Protein AF-A0A1F7FUC3-F1 (afdb_monomer_lite)

Foldseek 3Di:
DDDDDDPPPPVVVVVVVVVVVVPPPDPPPPPPPDPPDDPPDVCLDDPVLLVLVVVVLVLQLVLQVVCVVVDPDHPFKDQAVVSVVVSVVVPSDPDDDRWGKDWDDDPDPPVCVVVVPDTDIDTDHRFKIGHRCVPPSFIAGNSNGGDDD

Sequence (149 aa):
MSDKRPDRTSYAAWYGFFLILLLTPRIWLCFVPGTFNYRTFLVPYHPMLNKNCAGNMRVITGAIEMYNMDKNEMLDTVNSEADLQILIDSGYLKGDMPRCAKFYEDDHPALSLWLGWGRSVVSVPDCYEGHNLSRDGKLRCKLHGEISD

Radius of gyration: 32.64 Å; chains: 1; bounding box: 47×35×117 Å

Structure (mmCIF, N/CA/C/O backbone):
data_AF-A0A1F7FUC3-F1
#
_entry.id   AF-A0A1F7FUC3-F1
#
loop_
_atom_site.group_PDB
_atom_site.id
_atom_site.type_symbol
_atom_site.label_atom_id
_atom_site.label_alt_id
_atom_site.label_comp_id
_atom_site.label_asym_id
_atom_site.label_entity_id
_atom_site.label_seq_id
_atom_site.pdbx_PDB_ins_code
_atom_site.Cartn_x
_atom_site.Cartn_y
_atom_site.Cartn_z
_atom_site.occupancy
_atom_site.B_iso_or_equiv
_atom_site.auth_seq_id
_atom_site.auth_comp_id
_atom_site.auth_asym_id
_atom_site.auth_atom_id
_atom_site.pdbx_PDB_model_num
ATOM 1 N N . MET A 1 1 ? 26.813 -19.501 -97.932 1.00 39.25 1 MET A N 1
ATOM 2 C CA . MET A 1 1 ? 27.519 -20.136 -96.798 1.00 39.25 1 MET A CA 1
ATOM 3 C C . MET A 1 1 ? 27.652 -19.080 -95.712 1.00 39.25 1 MET A C 1
ATOM 5 O O . MET A 1 1 ? 28.367 -18.112 -95.916 1.00 39.25 1 MET A O 1
ATOM 9 N N . SER A 1 2 ? 26.837 -19.177 -94.660 1.00 44.88 2 SER A N 1
ATOM 10 C CA . SER A 1 2 ? 26.735 -18.166 -93.599 1.00 44.88 2 SER A CA 1
ATOM 11 C C . SER A 1 2 ? 27.662 -18.565 -92.455 1.00 44.88 2 SER A C 1
ATOM 13 O O . SER A 1 2 ? 27.399 -19.557 -91.781 1.00 44.88 2 SER A O 1
ATOM 15 N N . ASP A 1 3 ? 28.743 -17.816 -92.261 1.00 43.00 3 ASP A N 1
ATOM 16 C CA . ASP A 1 3 ? 29.706 -18.034 -91.181 1.00 43.00 3 ASP A CA 1
ATOM 17 C C . ASP A 1 3 ? 29.169 -17.393 -89.888 1.00 43.00 3 ASP A C 1
ATOM 19 O O . ASP A 1 3 ? 29.126 -16.169 -89.754 1.00 43.00 3 ASP A O 1
ATOM 23 N N . LYS A 1 4 ? 28.660 -18.214 -88.961 1.00 51.72 4 LYS A N 1
ATOM 24 C CA . LYS A 1 4 ? 28.255 -17.782 -87.615 1.00 51.72 4 LYS A CA 1
ATOM 25 C C . LYS A 1 4 ? 29.396 -18.092 -86.650 1.00 51.72 4 LYS A C 1
ATOM 27 O O . LYS A 1 4 ? 29.523 -19.221 -86.181 1.00 51.72 4 LYS A O 1
ATOM 32 N N . ARG A 1 5 ? 30.201 -17.081 -86.318 1.00 56.06 5 ARG A N 1
ATOM 33 C CA . ARG A 1 5 ? 31.125 -17.149 -85.177 1.00 56.06 5 ARG A CA 1
ATOM 34 C C . ARG A 1 5 ? 30.323 -17.123 -83.865 1.00 56.06 5 ARG A C 1
ATOM 36 O O . ARG A 1 5 ? 29.470 -16.251 -83.720 1.00 56.06 5 ARG A O 1
ATOM 43 N N . PRO A 1 6 ? 30.567 -18.040 -82.914 1.00 53.25 6 PRO A N 1
ATOM 44 C CA . PRO A 1 6 ? 29.898 -18.019 -81.617 1.00 53.25 6 PRO A CA 1
ATOM 45 C C . PRO A 1 6 ? 30.477 -16.914 -80.717 1.00 53.25 6 PRO A C 1
ATOM 47 O O . PRO A 1 6 ? 31.690 -16.845 -80.502 1.00 53.25 6 PRO A O 1
ATOM 50 N N . ASP A 1 7 ? 29.598 -16.062 -80.183 1.00 56.84 7 ASP A N 1
ATOM 51 C CA . ASP A 1 7 ? 29.921 -14.959 -79.273 1.00 56.84 7 ASP A CA 1
ATOM 52 C C . ASP A 1 7 ? 30.503 -15.468 -77.944 1.00 56.84 7 ASP A C 1
ATOM 54 O O . ASP A 1 7 ? 29.806 -15.900 -77.025 1.00 56.84 7 ASP A O 1
ATOM 58 N N . ARG A 1 8 ? 31.831 -15.380 -77.826 1.00 54.19 8 ARG A N 1
ATOM 59 C CA . ARG A 1 8 ? 32.621 -15.736 -76.633 1.00 54.19 8 ARG A CA 1
ATOM 60 C C . ARG A 1 8 ? 32.447 -14.761 -75.454 1.00 54.19 8 ARG A C 1
ATOM 62 O O . ARG A 1 8 ? 33.047 -14.965 -74.403 1.00 54.19 8 ARG A O 1
ATOM 69 N N . THR A 1 9 ? 31.651 -13.708 -75.616 1.00 55.81 9 THR A N 1
ATOM 70 C CA . THR A 1 9 ? 31.470 -12.598 -74.663 1.00 55.81 9 THR A CA 1
ATOM 71 C C . THR A 1 9 ? 30.415 -12.858 -73.586 1.00 55.81 9 THR A C 1
ATOM 73 O O . THR A 1 9 ? 30.424 -12.180 -72.563 1.00 55.81 9 THR A O 1
ATOM 76 N N . SER A 1 10 ? 29.538 -13.852 -73.757 1.00 58.34 10 SER A N 1
ATOM 77 C CA . SER A 1 10 ? 28.432 -14.084 -72.816 1.00 58.34 10 SER A CA 1
ATOM 78 C C . SER A 1 10 ? 28.892 -14.735 -71.504 1.00 58.34 10 SER A C 1
ATOM 80 O O . SER A 1 10 ? 28.571 -14.255 -70.420 1.00 58.34 10 SER A O 1
ATOM 82 N N . TYR A 1 11 ? 29.721 -15.780 -71.565 1.00 60.09 11 TYR A N 1
ATOM 83 C CA . TYR A 1 11 ? 30.072 -16.561 -70.372 1.00 60.09 11 TYR A CA 1
ATOM 84 C C . TYR A 1 11 ? 30.945 -15.793 -69.370 1.00 60.09 11 TYR A C 1
ATOM 86 O O . TYR A 1 11 ? 30.752 -15.927 -68.165 1.00 60.09 11 TYR A O 1
ATOM 94 N N . ALA A 1 12 ? 31.857 -14.936 -69.840 1.00 61.56 12 ALA A N 1
ATOM 95 C CA . ALA A 1 12 ? 32.719 -14.139 -68.962 1.00 61.56 12 ALA A CA 1
ATOM 96 C C . ALA A 1 12 ? 31.925 -13.136 -68.101 1.00 61.56 12 ALA A C 1
ATOM 98 O O . ALA A 1 12 ? 32.266 -12.917 -66.939 1.00 61.56 12 ALA A O 1
ATOM 99 N N . ALA A 1 13 ? 30.834 -12.581 -68.641 1.00 62.62 13 ALA A N 1
ATOM 100 C CA . ALA A 1 13 ? 29.954 -11.674 -67.908 1.00 62.62 13 ALA A CA 1
ATOM 101 C C . ALA A 1 13 ? 29.176 -12.404 -66.798 1.00 62.62 13 ALA A C 1
ATOM 103 O O . ALA A 1 13 ? 29.067 -11.897 -65.681 1.00 62.62 13 ALA A O 1
ATOM 104 N N . TRP A 1 14 ? 28.706 -13.625 -67.072 1.00 61.44 14 TRP A N 1
ATOM 105 C CA . TRP A 1 14 ? 27.990 -14.443 -66.088 1.00 61.44 14 TRP A CA 1
ATOM 106 C C . TRP A 1 14 ? 28.892 -14.919 -64.944 1.00 61.44 14 TRP A C 1
ATOM 108 O O . TRP A 1 14 ? 28.486 -14.851 -63.782 1.00 61.44 14 TRP A O 1
ATOM 118 N N . TYR A 1 15 ? 30.133 -15.325 -65.236 1.00 66.44 15 TYR A N 1
ATOM 119 C CA . TYR A 1 15 ? 31.090 -15.707 -64.191 1.00 66.44 15 TYR A CA 1
ATOM 120 C C . TYR A 1 15 ? 31.526 -14.516 -63.332 1.00 66.44 15 TYR A C 1
ATOM 122 O O . TYR A 1 15 ? 31.636 -14.666 -62.118 1.00 66.44 15 TYR A O 1
ATOM 130 N N . GLY A 1 16 ? 31.703 -13.327 -63.921 1.00 66.88 16 GLY A N 1
ATOM 131 C CA . GLY A 1 16 ? 31.988 -12.107 -63.159 1.00 66.88 16 GLY A CA 1
ATOM 132 C C . GLY A 1 16 ? 30.862 -11.745 -62.185 1.00 66.88 16 GLY A C 1
ATOM 133 O O . GLY A 1 16 ? 31.125 -11.429 -61.026 1.00 66.88 16 GLY A O 1
ATOM 134 N N . PHE A 1 17 ? 29.605 -11.869 -62.620 1.00 65.31 17 PHE A N 1
ATOM 135 C CA . PHE A 1 17 ? 28.440 -11.569 -61.784 1.00 65.31 17 PHE A CA 1
ATOM 136 C C . PHE A 1 17 ? 28.285 -12.555 -60.613 1.00 65.31 17 PHE A C 1
ATOM 138 O O . PHE A 1 17 ? 28.037 -12.144 -59.479 1.00 65.31 17 PHE A O 1
ATOM 145 N N . PHE A 1 18 ? 28.512 -13.852 -60.853 1.00 63.62 18 PHE A N 1
ATOM 146 C CA . PHE A 1 18 ? 28.489 -14.866 -59.793 1.00 63.62 18 PHE A CA 1
ATOM 147 C C . PHE A 1 18 ? 29.650 -14.722 -58.797 1.00 63.62 18 PHE A C 1
ATOM 149 O O . PHE A 1 18 ? 29.459 -14.958 -57.603 1.00 63.62 18 PHE A O 1
ATOM 156 N N . LEU A 1 19 ? 30.833 -14.287 -59.247 1.00 63.81 19 LEU A N 1
ATOM 157 C CA . LEU A 1 19 ? 31.980 -14.067 -58.361 1.00 63.81 19 LEU A CA 1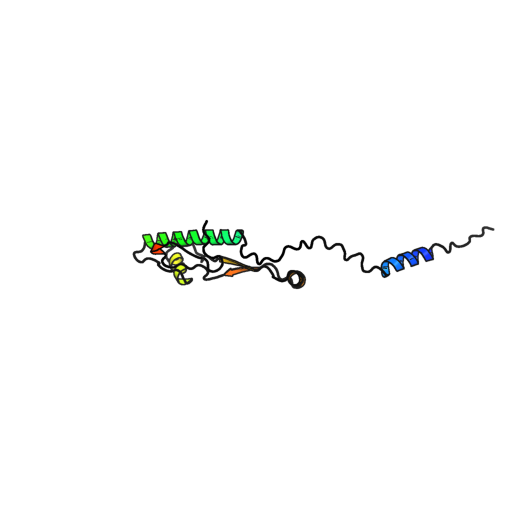
ATOM 158 C C . LEU A 1 19 ? 31.757 -12.874 -57.413 1.00 63.81 19 LEU A C 1
ATOM 160 O O . LEU A 1 19 ? 32.135 -12.938 -56.246 1.00 63.81 19 LEU A O 1
ATOM 164 N N . ILE A 1 20 ? 31.100 -11.808 -57.888 1.00 63.22 20 ILE A N 1
ATOM 165 C CA . ILE A 1 20 ? 30.760 -10.624 -57.076 1.00 63.22 20 ILE A CA 1
ATOM 166 C C . ILE A 1 20 ? 29.722 -10.971 -55.994 1.00 63.22 20 ILE A C 1
ATOM 168 O O . ILE A 1 20 ? 29.841 -10.504 -54.858 1.00 63.22 20 ILE A O 1
ATOM 172 N N . LEU A 1 21 ? 28.752 -11.836 -56.311 1.00 60.03 21 LEU A N 1
ATOM 173 C CA . LEU A 1 21 ? 27.755 -12.320 -55.347 1.00 60.03 21 LEU A CA 1
ATOM 174 C C . LEU A 1 21 ? 28.356 -13.240 -54.271 1.00 60.03 21 LEU A C 1
ATOM 176 O O . LEU A 1 21 ? 27.910 -13.204 -53.128 1.00 60.03 21 LEU A O 1
ATOM 180 N N . LEU A 1 22 ? 29.384 -14.029 -54.602 1.00 59.75 22 LEU A N 1
ATOM 181 C CA . LEU A 1 22 ? 30.043 -14.932 -53.646 1.00 59.75 22 LEU A CA 1
ATOM 182 C C . LEU A 1 22 ? 31.113 -14.243 -52.780 1.00 59.75 22 LEU A C 1
ATOM 184 O O . LEU A 1 22 ? 31.374 -14.695 -51.667 1.00 59.75 22 LEU A O 1
ATOM 188 N N . LEU A 1 23 ? 31.714 -13.142 -53.247 1.00 58.25 23 LEU A N 1
ATOM 189 C CA . LEU A 1 23 ? 32.770 -12.413 -52.524 1.00 58.25 23 LEU A CA 1
ATOM 190 C C . LEU A 1 23 ? 32.262 -11.259 -51.644 1.00 58.25 23 LEU A C 1
ATOM 192 O O . LEU A 1 23 ? 33.057 -10.639 -50.937 1.00 58.25 23 LEU A O 1
ATOM 196 N N . THR A 1 24 ? 30.955 -10.979 -51.627 1.00 54.91 24 THR A N 1
ATOM 197 C CA . THR A 1 24 ? 30.370 -9.918 -50.789 1.00 54.91 24 THR A CA 1
ATOM 198 C C . THR A 1 24 ? 29.385 -10.451 -49.737 1.00 54.91 24 THR A C 1
ATOM 200 O O . THR A 1 24 ? 28.230 -10.031 -49.704 1.00 54.91 24 THR A O 1
ATOM 203 N N . PRO A 1 25 ? 29.811 -11.273 -48.753 1.00 52.16 25 PRO A N 1
ATOM 204 C CA . PRO A 1 25 ? 28.948 -11.657 -47.627 1.00 52.16 25 PRO A CA 1
ATOM 205 C C . PRO A 1 25 ? 28.664 -10.489 -46.652 1.00 52.16 25 PRO A C 1
ATOM 207 O O . PRO A 1 25 ? 28.254 -10.704 -45.517 1.00 52.16 25 PRO A O 1
ATOM 210 N N . ARG A 1 26 ? 28.917 -9.234 -47.050 1.00 51.22 26 ARG A N 1
ATOM 211 C CA . ARG A 1 26 ? 28.999 -8.069 -46.154 1.00 51.22 26 ARG A CA 1
ATOM 212 C C . ARG A 1 26 ? 28.097 -6.887 -46.501 1.00 51.22 26 ARG A C 1
ATOM 214 O O . ARG A 1 26 ? 28.164 -5.885 -45.803 1.00 51.22 26 ARG A O 1
ATOM 221 N N . ILE A 1 27 ? 27.238 -6.981 -47.515 1.00 52.28 27 ILE A N 1
ATOM 222 C CA . ILE A 1 27 ? 26.328 -5.866 -47.852 1.00 52.28 27 ILE A CA 1
ATOM 223 C C . ILE A 1 27 ? 24.982 -5.969 -47.105 1.00 52.28 27 ILE A C 1
ATOM 225 O O . ILE A 1 27 ? 24.263 -4.984 -46.982 1.00 52.28 27 ILE A O 1
ATOM 229 N N . TRP A 1 28 ? 24.682 -7.111 -46.478 1.00 47.94 28 TRP A N 1
ATOM 230 C CA . TRP A 1 28 ? 23.448 -7.304 -45.701 1.00 47.94 28 TRP A CA 1
ATOM 231 C C . TRP A 1 28 ? 23.529 -6.910 -44.216 1.00 47.94 28 TRP A C 1
ATOM 233 O O . TRP A 1 28 ? 22.518 -6.964 -43.526 1.00 47.94 28 TRP A O 1
ATOM 243 N N . LEU A 1 29 ? 24.688 -6.472 -43.708 1.00 51.94 29 LEU A N 1
ATOM 244 C CA . LEU A 1 29 ? 24.847 -6.129 -42.283 1.00 51.94 29 LEU A CA 1
ATOM 245 C C . LEU A 1 29 ? 24.702 -4.632 -41.954 1.00 51.94 29 LEU A C 1
ATOM 247 O O . LEU A 1 29 ? 24.832 -4.261 -40.793 1.00 51.94 29 LEU A O 1
ATOM 251 N N . CYS A 1 30 ? 24.401 -3.764 -42.926 1.00 49.38 30 CYS A N 1
ATOM 252 C CA . CYS A 1 30 ? 24.269 -2.320 -42.672 1.00 49.38 30 CYS A CA 1
ATOM 253 C C . CYS A 1 30 ? 22.823 -1.808 -42.563 1.00 49.38 30 CYS A C 1
ATOM 255 O O . CYS A 1 30 ? 22.625 -0.611 -42.378 1.00 49.38 30 CYS A O 1
ATOM 257 N N . PHE A 1 31 ? 21.816 -2.684 -42.599 1.00 45.25 31 PHE A N 1
ATOM 258 C CA . PHE A 1 31 ? 20.437 -2.333 -42.238 1.00 45.25 31 PHE A CA 1
ATOM 259 C C . PHE A 1 31 ? 20.070 -2.925 -40.873 1.00 45.25 31 PHE A C 1
ATOM 261 O O . PHE A 1 31 ? 19.178 -3.757 -40.753 1.00 45.25 31 PHE A O 1
ATOM 268 N N . VAL A 1 32 ? 20.749 -2.469 -39.820 1.00 50.66 32 VAL A N 1
ATOM 269 C CA . VAL A 1 32 ? 20.127 -2.427 -38.490 1.00 50.66 32 VAL A CA 1
ATOM 270 C C . VAL A 1 32 ? 19.725 -0.972 -38.259 1.00 50.66 32 VAL A C 1
ATOM 272 O O . VAL A 1 32 ? 20.579 -0.150 -37.918 1.00 50.66 32 VAL A O 1
ATOM 275 N N . PRO A 1 33 ? 18.461 -0.596 -38.513 1.00 43.12 33 PRO A N 1
ATOM 276 C CA . PRO A 1 33 ? 18.002 0.744 -38.213 1.00 43.12 33 PRO A CA 1
ATOM 277 C C . PRO A 1 33 ? 17.943 0.903 -36.690 1.00 43.12 33 PRO A C 1
ATOM 279 O O . PRO A 1 33 ? 17.222 0.186 -36.006 1.00 43.12 33 PRO A O 1
ATOM 282 N N . GLY A 1 34 ? 18.696 1.871 -36.170 1.00 45.25 34 GLY A N 1
ATOM 283 C CA . GLY A 1 34 ? 18.417 2.481 -34.874 1.00 45.25 34 GLY A CA 1
ATOM 284 C C . GLY A 1 34 ? 18.957 1.756 -33.644 1.00 45.25 34 GLY A C 1
ATOM 285 O O . GLY A 1 34 ? 18.186 1.344 -32.788 1.00 45.25 34 GLY A O 1
ATOM 286 N N . THR A 1 35 ? 20.273 1.761 -33.437 1.00 44.72 35 THR A N 1
ATOM 287 C CA . THR A 1 35 ? 20.790 1.805 -32.059 1.00 44.72 35 THR A CA 1
ATOM 288 C C . THR A 1 35 ? 20.887 3.268 -31.639 1.00 44.72 35 THR A C 1
ATOM 290 O O . THR A 1 35 ? 21.967 3.862 -31.609 1.00 44.72 35 THR A O 1
ATOM 293 N N . PHE A 1 36 ? 19.727 3.875 -31.369 1.00 42.09 36 PHE A N 1
ATOM 294 C CA . PHE A 1 36 ? 19.674 5.080 -30.550 1.00 42.09 36 PHE A CA 1
ATOM 295 C C . PHE A 1 36 ? 20.271 4.705 -29.195 1.00 42.09 36 PHE A C 1
ATOM 297 O O . PHE A 1 36 ? 19.699 3.939 -28.427 1.00 42.09 36 PHE A O 1
ATOM 304 N N . ASN A 1 37 ? 21.478 5.196 -28.958 1.00 43.31 37 ASN A N 1
ATOM 305 C CA . ASN A 1 37 ? 22.229 4.989 -27.737 1.00 43.31 37 ASN A CA 1
ATOM 306 C C . ASN A 1 37 ? 21.660 5.945 -26.679 1.00 43.31 37 ASN A C 1
ATOM 308 O O . ASN A 1 37 ? 22.199 7.026 -26.445 1.00 43.31 37 ASN A O 1
ATOM 312 N N . TYR A 1 38 ? 20.518 5.600 -26.087 1.00 44.78 38 TYR A N 1
ATOM 313 C CA . TYR A 1 38 ? 20.174 6.154 -24.786 1.00 44.78 38 TYR A CA 1
ATOM 314 C C . TYR A 1 38 ? 20.957 5.344 -23.766 1.00 44.78 38 TYR A C 1
ATOM 316 O O . TYR A 1 38 ? 20.732 4.148 -23.592 1.00 44.78 38 TYR A O 1
ATOM 324 N N . ARG A 1 39 ? 21.918 6.024 -23.128 1.00 37.94 39 ARG A N 1
ATOM 325 C CA . ARG A 1 39 ? 22.504 5.611 -21.854 1.00 37.94 39 ARG A CA 1
ATOM 326 C C . ARG A 1 39 ? 21.428 4.902 -21.039 1.00 37.94 39 ARG A C 1
ATOM 328 O O . ARG A 1 39 ? 20.408 5.517 -20.732 1.00 37.94 39 ARG A O 1
ATOM 335 N N . THR A 1 40 ? 21.688 3.649 -20.689 1.00 43.53 40 THR A N 1
ATOM 336 C CA . THR A 1 40 ? 21.037 2.921 -19.603 1.00 43.53 40 THR A CA 1
ATOM 337 C C . THR A 1 40 ? 21.281 3.695 -18.311 1.00 43.53 40 THR A C 1
ATOM 339 O O . THR A 1 40 ? 22.192 3.423 -17.533 1.00 43.53 40 THR A O 1
ATOM 342 N N . PHE A 1 41 ? 20.507 4.757 -18.134 1.00 42.28 41 PHE A N 1
ATOM 343 C CA . PHE A 1 41 ? 20.165 5.250 -16.823 1.00 42.28 41 PHE A CA 1
ATOM 344 C C . PHE A 1 41 ? 19.297 4.138 -16.248 1.00 42.28 41 PHE A C 1
ATOM 346 O O . PHE A 1 41 ? 18.288 3.795 -16.859 1.00 42.28 41 PHE A O 1
ATOM 353 N N . LEU A 1 42 ? 19.696 3.551 -15.122 1.00 43.66 42 LEU A N 1
ATOM 354 C CA . LEU A 1 42 ? 18.745 2.916 -14.219 1.00 43.66 42 LEU A CA 1
ATOM 355 C C . LEU A 1 42 ? 17.610 3.924 -14.061 1.00 43.66 42 LEU A C 1
ATOM 357 O O . LEU A 1 42 ? 17.806 4.921 -13.373 1.00 43.66 42 LEU A O 1
ATOM 361 N N . VAL A 1 43 ? 16.496 3.765 -14.780 1.00 46.12 43 VAL A N 1
ATOM 362 C CA . VAL A 1 43 ? 15.350 4.650 -14.613 1.00 46.12 43 VAL A CA 1
ATOM 363 C C . VAL A 1 43 ? 14.721 4.168 -13.316 1.00 46.12 43 VAL A C 1
ATOM 365 O O . VAL A 1 43 ? 14.003 3.171 -13.327 1.00 46.12 43 VAL A O 1
ATOM 368 N N . PRO A 1 44 ? 14.957 4.833 -12.172 1.00 52.34 44 PRO A N 1
ATOM 369 C CA . PRO A 1 44 ? 14.409 4.388 -10.896 1.00 52.34 44 PRO A CA 1
ATOM 370 C C . PRO A 1 44 ? 12.905 4.712 -10.814 1.00 52.34 44 PRO A C 1
ATOM 372 O O . PRO A 1 44 ? 12.304 4.675 -9.748 1.00 52.34 44 PRO A O 1
ATOM 375 N N . TYR A 1 45 ? 12.302 5.133 -11.930 1.00 56.31 45 TYR A N 1
ATOM 376 C CA . TYR A 1 45 ? 11.121 5.972 -11.945 1.00 56.31 45 TYR A CA 1
ATOM 377 C C . TYR A 1 45 ? 10.290 5.717 -13.205 1.00 56.31 45 TYR A C 1
ATOM 379 O O . TYR A 1 45 ? 10.281 6.512 -14.144 1.00 56.31 45 TYR A O 1
ATOM 387 N N . HIS A 1 46 ? 9.575 4.592 -13.245 1.00 65.50 46 HIS A N 1
ATOM 388 C CA . HIS A 1 46 ? 8.541 4.412 -14.259 1.00 65.50 46 HIS A CA 1
ATOM 389 C C . HIS A 1 46 ? 7.309 5.234 -13.826 1.00 65.50 46 HIS A C 1
ATOM 391 O O . HIS A 1 46 ? 6.682 4.905 -12.815 1.00 65.50 46 HIS A O 1
ATOM 397 N N . PRO A 1 47 ? 6.913 6.298 -14.554 1.00 66.88 47 PRO A N 1
ATOM 398 C CA . PRO A 1 47 ? 5.920 7.263 -14.068 1.00 66.88 47 PRO A CA 1
ATOM 399 C C . PRO A 1 47 ? 4.536 6.643 -13.828 1.00 66.88 47 PRO A C 1
ATOM 401 O O . PRO A 1 47 ? 3.784 7.120 -12.986 1.00 66.88 47 PRO A O 1
ATOM 404 N N . MET A 1 48 ? 4.193 5.562 -14.535 1.00 63.72 48 MET A N 1
ATOM 405 C CA . MET A 1 48 ? 2.949 4.815 -14.307 1.00 63.72 48 MET A CA 1
ATOM 406 C C . MET A 1 48 ? 2.964 4.014 -12.996 1.00 63.72 48 MET A C 1
ATOM 408 O O . MET A 1 48 ? 1.949 3.968 -12.307 1.00 63.72 48 MET A O 1
ATOM 412 N N . LEU A 1 49 ? 4.104 3.427 -12.617 1.00 71.62 49 LEU A N 1
ATOM 413 C CA . LEU A 1 49 ? 4.225 2.657 -11.374 1.00 71.62 49 LEU A CA 1
ATOM 414 C C . LEU A 1 49 ? 4.166 3.561 -10.145 1.00 71.62 49 LEU A C 1
ATOM 416 O O . LEU A 1 49 ? 3.499 3.224 -9.169 1.00 71.62 49 LEU A O 1
ATOM 420 N N . ASN A 1 50 ? 4.767 4.748 -10.235 1.00 76.19 50 ASN A N 1
ATOM 421 C CA . ASN A 1 50 ? 4.685 5.743 -9.169 1.00 76.19 50 ASN A CA 1
ATOM 422 C C . ASN A 1 50 ? 3.269 6.278 -8.976 1.00 76.19 50 ASN A C 1
ATOM 424 O O . ASN A 1 50 ? 2.843 6.436 -7.837 1.00 76.19 50 ASN A O 1
ATOM 428 N N . LYS A 1 51 ? 2.502 6.474 -10.056 1.00 80.88 51 LYS A N 1
ATOM 429 C CA . LYS A 1 51 ? 1.088 6.868 -9.955 1.00 80.88 51 LYS A CA 1
ATOM 430 C C . LYS A 1 51 ? 0.245 5.811 -9.245 1.00 80.88 51 LYS A C 1
ATOM 432 O O . LYS A 1 51 ? -0.536 6.158 -8.365 1.00 80.88 51 LYS A O 1
ATOM 437 N N . ASN A 1 52 ? 0.431 4.536 -9.586 1.00 83.62 52 ASN A N 1
ATOM 438 C CA . ASN A 1 52 ? -0.281 3.447 -8.914 1.00 83.62 52 ASN A CA 1
ATOM 439 C C . ASN A 1 52 ? 0.127 3.345 -7.440 1.00 83.62 52 ASN A C 1
ATOM 441 O O . ASN A 1 52 ? -0.729 3.224 -6.569 1.00 83.62 52 ASN A O 1
ATOM 445 N N . CYS A 1 53 ? 1.427 3.450 -7.151 1.00 85.88 53 CYS A N 1
ATOM 446 C CA . CYS A 1 53 ? 1.928 3.427 -5.784 1.00 85.88 53 CYS A CA 1
ATOM 447 C C . CYS A 1 53 ? 1.370 4.595 -4.958 1.00 85.88 53 CYS A C 1
ATOM 449 O O . CYS A 1 53 ? 0.881 4.363 -3.857 1.00 85.88 53 CYS A O 1
ATOM 451 N N . ALA A 1 54 ? 1.369 5.816 -5.499 1.00 85.38 54 ALA A N 1
ATOM 452 C CA . ALA A 1 54 ? 0.787 6.994 -4.857 1.00 85.38 54 ALA A CA 1
ATOM 453 C C . ALA A 1 54 ? -0.720 6.844 -4.614 1.00 85.38 54 ALA A C 1
ATOM 455 O O . ALA A 1 54 ? -1.193 7.136 -3.518 1.00 85.38 54 ALA A O 1
ATOM 456 N N . GLY A 1 55 ? -1.465 6.323 -5.594 1.00 88.25 55 GLY A N 1
ATOM 457 C CA . GLY A 1 55 ? -2.888 6.020 -5.436 1.00 88.25 55 GLY A CA 1
ATOM 458 C C . GLY A 1 55 ? -3.149 5.059 -4.275 1.00 88.25 55 GLY A C 1
ATOM 459 O O . GLY A 1 55 ? -3.975 5.350 -3.413 1.00 88.25 55 GLY A O 1
ATOM 460 N N . ASN A 1 56 ? -2.386 3.966 -4.201 1.00 89.50 56 ASN A N 1
ATOM 461 C CA . ASN A 1 56 ? -2.493 3.002 -3.107 1.00 89.50 56 ASN A CA 1
ATOM 462 C C . ASN A 1 56 ? -2.159 3.628 -1.747 1.00 89.50 56 ASN A C 1
ATOM 464 O O . ASN A 1 56 ? -2.889 3.390 -0.790 1.00 89.50 56 ASN A O 1
ATOM 468 N N . MET A 1 57 ? -1.106 4.451 -1.654 1.00 88.75 57 MET A N 1
ATOM 469 C CA . MET A 1 57 ? -0.757 5.115 -0.390 1.00 88.75 57 MET A CA 1
ATOM 470 C C . MET A 1 57 ? -1.903 5.986 0.123 1.00 88.75 57 MET A C 1
ATOM 472 O O . MET A 1 57 ? -2.231 5.907 1.298 1.00 88.75 57 MET A O 1
ATOM 476 N N . ARG A 1 58 ? -2.574 6.748 -0.751 1.00 89.25 58 ARG A N 1
ATOM 477 C CA . ARG A 1 58 ? -3.728 7.572 -0.350 1.00 89.25 58 ARG A CA 1
ATOM 478 C C . ARG A 1 58 ? -4.897 6.733 0.162 1.00 89.25 58 ARG A C 1
ATOM 480 O O . ARG A 1 58 ? -5.530 7.112 1.140 1.00 89.25 58 ARG A O 1
ATOM 487 N N . VAL A 1 59 ? -5.178 5.600 -0.484 1.00 91.38 59 VAL A N 1
ATOM 488 C CA . VAL A 1 59 ? -6.243 4.682 -0.050 1.00 91.38 59 VAL A CA 1
ATOM 489 C C . VAL A 1 59 ? -5.916 4.081 1.317 1.00 91.38 59 VAL A C 1
ATOM 491 O O . VAL A 1 59 ? -6.779 4.054 2.187 1.00 91.38 59 VAL A O 1
ATOM 494 N N . ILE A 1 60 ? -4.670 3.646 1.524 1.00 90.69 60 ILE A N 1
ATOM 495 C CA . ILE A 1 60 ? -4.216 3.085 2.803 1.00 90.69 60 ILE A CA 1
ATOM 496 C C . ILE A 1 60 ? -4.265 4.148 3.904 1.00 90.69 60 ILE A C 1
ATOM 498 O O . ILE A 1 60 ? -4.820 3.884 4.963 1.00 90.69 60 ILE A O 1
ATOM 502 N N . THR A 1 61 ? -3.744 5.353 3.657 1.00 90.31 61 THR A N 1
ATOM 503 C CA . THR A 1 61 ? -3.799 6.454 4.630 1.00 90.31 61 THR A CA 1
ATOM 504 C C . THR A 1 61 ? -5.242 6.797 4.995 1.00 90.31 61 THR A C 1
ATOM 506 O O . THR A 1 61 ? -5.555 6.869 6.177 1.00 90.31 61 THR A O 1
ATOM 509 N N . GLY A 1 62 ? -6.145 6.901 4.014 1.00 91.00 62 GLY A N 1
ATOM 510 C CA . GLY A 1 62 ? -7.567 7.128 4.286 1.00 91.00 62 GLY A CA 1
ATOM 511 C C . GLY A 1 62 ? -8.207 6.000 5.104 1.00 91.00 62 GLY A C 1
ATOM 512 O O . GLY A 1 62 ? -8.968 6.268 6.029 1.00 91.00 62 GLY A O 1
ATOM 513 N N . ALA A 1 63 ? -7.861 4.740 4.826 1.00 91.88 63 ALA A N 1
ATOM 514 C CA . ALA A 1 63 ? -8.330 3.599 5.611 1.00 91.88 63 ALA A CA 1
ATOM 515 C C . ALA A 1 63 ? -7.824 3.640 7.063 1.00 91.88 63 ALA A C 1
ATOM 517 O O . ALA A 1 63 ? -8.590 3.353 7.980 1.00 91.88 63 ALA A O 1
ATOM 518 N N . ILE A 1 64 ? -6.564 4.030 7.280 1.00 91.06 64 ILE A N 1
ATOM 519 C CA . ILE A 1 64 ? -5.976 4.196 8.617 1.00 91.06 64 ILE A CA 1
ATOM 520 C C . ILE A 1 64 ? -6.666 5.333 9.374 1.00 91.06 64 ILE A C 1
ATOM 522 O O . ILE A 1 64 ? -7.003 5.172 10.543 1.00 91.06 64 ILE A O 1
ATOM 526 N N . GLU A 1 65 ? -6.907 6.469 8.720 1.00 90.62 65 GLU A N 1
ATOM 527 C CA . GLU A 1 65 ? -7.623 7.597 9.323 1.00 90.62 65 GLU A CA 1
ATOM 528 C C . GLU A 1 65 ? -9.041 7.197 9.741 1.00 90.62 65 GLU A C 1
ATOM 530 O O . GLU A 1 65 ? -9.448 7.466 10.869 1.00 90.62 65 GLU A O 1
ATOM 535 N N . MET A 1 66 ? -9.775 6.497 8.871 1.00 92.19 66 MET A N 1
ATOM 536 C CA . MET A 1 66 ? -11.107 5.979 9.195 1.00 92.19 66 MET A CA 1
ATOM 537 C C . MET A 1 66 ? -11.064 4.972 10.349 1.00 92.19 66 MET A C 1
ATOM 539 O O . MET A 1 66 ? -11.850 5.089 11.287 1.00 92.19 66 MET A O 1
ATOM 543 N N . TYR A 1 67 ? -10.106 4.041 10.332 1.00 92.06 67 TYR A N 1
ATOM 544 C CA . TYR A 1 67 ? -9.896 3.089 11.422 1.00 92.06 67 TYR A CA 1
ATOM 545 C C . TYR A 1 67 ? -9.646 3.805 12.757 1.00 92.06 67 TYR A C 1
ATOM 547 O O . TYR A 1 67 ? -10.272 3.466 13.761 1.00 92.06 67 TYR A O 1
ATOM 555 N N . ASN A 1 68 ? -8.786 4.828 12.759 1.00 91.56 68 ASN A N 1
ATOM 556 C CA . ASN A 1 68 ? -8.430 5.604 13.949 1.00 91.56 68 ASN A CA 1
ATOM 557 C C . ASN A 1 68 ? -9.583 6.474 14.476 1.00 91.56 68 ASN A C 1
ATOM 559 O O . ASN A 1 68 ? -9.574 6.837 15.649 1.00 91.56 68 ASN A O 1
ATOM 563 N N . MET A 1 69 ? -10.564 6.824 13.638 1.00 89.94 69 MET A N 1
ATOM 564 C CA . MET A 1 69 ? -11.774 7.531 14.077 1.00 89.94 69 MET A CA 1
ATOM 565 C C . MET A 1 69 ? -12.826 6.585 14.670 1.00 89.94 69 MET A C 1
ATOM 567 O O . MET A 1 69 ? -13.516 6.955 15.619 1.00 89.94 69 MET A O 1
ATOM 571 N N . ASP A 1 70 ? -12.945 5.372 14.130 1.00 93.81 70 ASP A N 1
ATOM 572 C CA . ASP A 1 70 ? -13.976 4.404 14.522 1.00 93.81 70 ASP A CA 1
ATOM 573 C C . ASP A 1 70 ? -13.553 3.510 15.703 1.00 93.81 70 ASP A C 1
ATOM 575 O O . ASP A 1 70 ? -14.400 2.958 16.418 1.00 93.81 70 ASP A O 1
ATOM 579 N N . LYS A 1 71 ? -12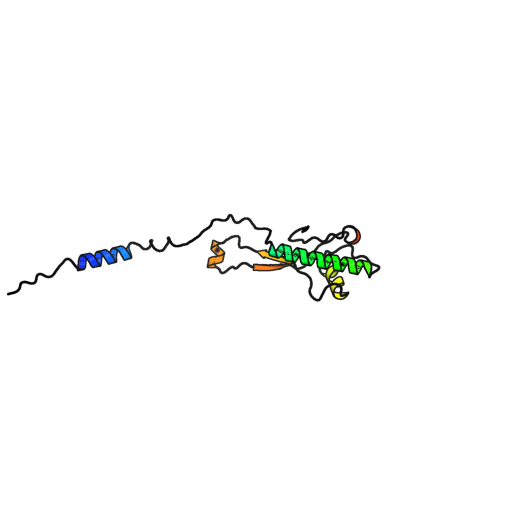.245 3.325 15.918 1.00 89.75 71 LYS A N 1
ATOM 580 C CA . LYS A 1 71 ? -11.679 2.498 16.993 1.00 89.75 71 LYS A CA 1
ATOM 581 C C . LYS A 1 71 ? -10.980 3.358 18.043 1.00 89.75 71 LYS A C 1
ATOM 583 O O . LYS A 1 71 ? -10.366 4.368 17.742 1.00 89.75 71 LYS A O 1
ATOM 588 N N . ASN A 1 72 ? -11.036 2.913 19.300 1.00 85.94 72 ASN A N 1
ATOM 589 C CA . ASN A 1 72 ? -10.372 3.591 20.422 1.00 85.94 72 ASN A CA 1
ATOM 590 C C . ASN A 1 72 ? -8.855 3.310 20.488 1.00 85.94 72 ASN A C 1
ATOM 592 O O . ASN A 1 72 ? -8.147 3.907 21.293 1.00 85.94 72 ASN A O 1
ATOM 596 N N . GLU A 1 73 ? -8.366 2.369 19.681 1.00 85.50 73 GLU A N 1
ATOM 597 C CA . GLU A 1 73 ? -6.955 2.006 19.576 1.00 85.50 73 GLU A CA 1
ATOM 598 C C . GLU A 1 73 ? -6.425 2.509 18.234 1.00 85.50 73 GLU A C 1
ATOM 600 O O . GLU A 1 73 ? -6.917 2.098 17.183 1.00 85.50 73 GLU A O 1
ATOM 605 N N . MET A 1 74 ? -5.455 3.424 18.280 1.00 84.31 74 MET A N 1
ATOM 606 C CA . MET A 1 74 ? -4.880 4.021 17.079 1.00 84.31 74 MET A CA 1
ATOM 607 C C . MET A 1 74 ? -3.832 3.097 16.469 1.00 84.31 74 MET A C 1
ATOM 609 O O . MET A 1 74 ? -2.943 2.592 17.156 1.00 84.31 74 MET A O 1
ATOM 613 N N . LEU A 1 75 ? -3.909 2.916 15.154 1.00 86.94 75 LEU A N 1
ATOM 614 C CA . LEU A 1 75 ? -2.883 2.236 14.385 1.00 86.94 75 LEU A CA 1
ATOM 615 C C . LEU A 1 75 ? -1.688 3.185 14.216 1.00 86.94 75 LEU A C 1
ATOM 617 O O . LEU A 1 75 ? -1.679 4.046 13.335 1.00 86.94 75 LEU A O 1
ATOM 621 N N . ASP A 1 76 ? -0.689 3.053 15.087 1.00 85.88 76 ASP A N 1
ATOM 622 C CA . ASP A 1 76 ? 0.469 3.955 15.108 1.00 85.88 76 ASP A CA 1
ATOM 623 C C . ASP A 1 76 ? 1.566 3.563 14.113 1.00 85.88 76 ASP A C 1
ATOM 625 O O . ASP A 1 76 ? 2.317 4.424 13.638 1.00 85.88 76 ASP A O 1
ATOM 629 N N . THR A 1 77 ? 1.673 2.276 13.785 1.00 86.25 77 THR A N 1
ATOM 630 C CA . THR A 1 77 ? 2.710 1.752 12.894 1.00 86.25 77 THR A CA 1
ATOM 631 C C . THR A 1 77 ? 2.147 0.770 11.885 1.00 86.25 77 THR A C 1
ATOM 633 O O . THR A 1 77 ? 1.325 -0.071 12.229 1.00 86.25 77 THR A O 1
ATOM 636 N N . VAL A 1 78 ? 2.665 0.839 10.664 1.00 86.12 78 VAL A N 1
ATOM 637 C CA . VAL A 1 78 ? 2.446 -0.144 9.604 1.00 86.12 78 VAL A CA 1
ATOM 638 C C . VAL A 1 78 ? 3.823 -0.596 9.158 1.00 86.12 78 VAL A C 1
ATOM 640 O O . VAL A 1 78 ? 4.556 0.198 8.581 1.00 86.12 78 VAL A O 1
ATOM 643 N N . ASN A 1 79 ? 4.209 -1.832 9.459 1.00 81.69 79 ASN A N 1
ATOM 644 C CA . ASN A 1 79 ? 5.514 -2.373 9.044 1.00 81.69 79 ASN A CA 1
ATOM 645 C C . ASN A 1 79 ? 5.395 -3.722 8.338 1.00 81.69 79 ASN A C 1
ATOM 647 O O . ASN A 1 79 ? 6.316 -4.118 7.613 1.00 81.69 79 ASN A O 1
ATOM 651 N N . SER A 1 80 ? 4.284 -4.418 8.575 1.00 80.06 80 SER A N 1
ATOM 652 C CA . SER A 1 80 ? 4.024 -5.760 8.077 1.00 80.06 80 SER A CA 1
ATOM 653 C C . SER A 1 80 ? 2.654 -5.850 7.415 1.00 80.06 80 SER A C 1
ATOM 655 O O . SER A 1 80 ? 1.737 -5.087 7.727 1.00 80.06 80 SER A O 1
ATOM 657 N N . GLU A 1 81 ? 2.493 -6.844 6.551 1.00 83.25 81 GLU A N 1
ATOM 658 C CA . GLU A 1 81 ? 1.215 -7.220 5.961 1.00 83.25 81 GLU A CA 1
ATOM 659 C C . GLU A 1 81 ? 0.146 -7.521 7.021 1.00 83.25 81 GLU A C 1
ATOM 661 O O . GLU A 1 81 ? -1.033 -7.300 6.765 1.00 83.25 81 GLU A O 1
ATOM 666 N N . ALA A 1 82 ? 0.516 -7.933 8.237 1.00 83.88 82 ALA A N 1
ATOM 667 C CA . ALA A 1 82 ? -0.458 -8.154 9.304 1.00 83.88 82 ALA A CA 1
ATOM 668 C C . ALA A 1 82 ? -1.216 -6.866 9.680 1.00 83.88 82 ALA A C 1
ATOM 670 O O . ALA A 1 82 ? -2.424 -6.914 9.904 1.00 83.88 82 ALA A O 1
ATOM 671 N N . ASP A 1 83 ? -0.542 -5.713 9.674 1.00 86.56 83 ASP A N 1
ATOM 672 C CA . ASP A 1 83 ? -1.153 -4.427 10.038 1.00 86.56 83 ASP A CA 1
ATOM 673 C C . ASP A 1 83 ? -2.173 -3.983 8.979 1.00 86.56 83 ASP A C 1
ATOM 675 O O . ASP A 1 83 ? -3.255 -3.489 9.296 1.00 86.56 83 ASP A O 1
ATOM 679 N N . LEU A 1 84 ? -1.863 -4.215 7.699 1.00 88.31 84 LEU A N 1
ATOM 680 C CA . LEU A 1 84 ? -2.810 -3.960 6.615 1.00 88.31 84 LEU A CA 1
ATOM 681 C C . LEU A 1 84 ? -3.933 -5.004 6.580 1.00 88.31 84 LEU A C 1
ATOM 683 O O . LEU A 1 84 ? -5.048 -4.678 6.173 1.00 88.31 84 LEU A O 1
ATOM 687 N N . GLN A 1 85 ? -3.673 -6.236 7.024 1.00 89.81 85 GLN A N 1
ATOM 688 C CA . GLN A 1 85 ? -4.699 -7.271 7.110 1.00 89.81 85 GLN A CA 1
ATOM 689 C C . GLN A 1 85 ? -5.789 -6.874 8.108 1.00 89.81 85 GLN A C 1
ATOM 691 O O . GLN A 1 85 ? -6.962 -7.064 7.810 1.00 89.81 85 GLN A O 1
ATOM 696 N N . ILE A 1 86 ? -5.436 -6.211 9.218 1.00 89.88 86 ILE A N 1
ATOM 697 C CA . ILE A 1 86 ? -6.418 -5.648 10.160 1.00 89.88 86 ILE A CA 1
ATOM 698 C C . ILE A 1 86 ? -7.374 -4.692 9.438 1.00 89.88 86 ILE A C 1
ATOM 700 O O . ILE A 1 86 ? -8.580 -4.746 9.671 1.00 89.88 86 ILE A O 1
ATOM 704 N N . LEU A 1 87 ? -6.870 -3.846 8.533 1.00 90.06 87 LEU A N 1
ATOM 705 C CA . LEU A 1 87 ? -7.688 -2.901 7.759 1.00 90.06 87 LEU A CA 1
ATOM 706 C C . LEU A 1 87 ? -8.600 -3.602 6.740 1.00 90.06 87 LEU A C 1
ATOM 708 O O . LEU A 1 87 ? -9.696 -3.112 6.460 1.00 90.06 87 LEU A O 1
ATOM 712 N N . ILE A 1 88 ? -8.173 -4.742 6.193 1.00 92.56 88 ILE A N 1
ATOM 713 C CA . ILE A 1 88 ? -8.997 -5.582 5.309 1.00 92.56 88 ILE A CA 1
ATOM 714 C C . ILE A 1 88 ? -10.085 -6.287 6.124 1.00 92.56 88 ILE A C 1
ATOM 716 O O . ILE A 1 88 ? -11.263 -6.214 5.777 1.00 92.56 88 ILE A O 1
ATOM 720 N N . ASP A 1 89 ? -9.707 -6.913 7.237 1.00 92.25 89 ASP A N 1
ATOM 721 C CA . ASP A 1 89 ? -10.600 -7.685 8.104 1.00 92.25 89 ASP A CA 1
ATOM 722 C C . ASP A 1 89 ? -11.660 -6.796 8.769 1.00 92.25 89 ASP A C 1
ATOM 724 O O . ASP A 1 89 ? -12.798 -7.215 8.982 1.00 92.25 89 ASP A O 1
ATOM 728 N N . SER A 1 90 ? -11.307 -5.543 9.064 1.00 91.25 90 SER A N 1
ATOM 729 C CA . SER A 1 90 ? -12.237 -4.534 9.581 1.00 91.25 90 SER A CA 1
ATOM 730 C C . SER A 1 90 ? -13.039 -3.811 8.493 1.00 91.25 90 SER A C 1
ATOM 732 O O . SER A 1 90 ? -13.931 -3.029 8.821 1.00 91.25 90 SER A O 1
ATOM 734 N N . GLY A 1 91 ? -12.793 -4.114 7.215 1.00 92.25 91 GLY A N 1
ATOM 735 C CA . GLY A 1 91 ? -13.601 -3.648 6.089 1.00 92.25 91 GLY A CA 1
ATOM 736 C C . GLY A 1 91 ? -13.271 -2.247 5.569 1.00 92.25 91 GLY A C 1
ATOM 737 O O . GLY A 1 91 ? -14.026 -1.734 4.743 1.00 92.25 91 GLY A O 1
ATOM 738 N N . TYR A 1 92 ? -12.162 -1.632 5.994 1.00 91.88 92 TYR A N 1
ATOM 739 C CA . TYR A 1 92 ? -11.711 -0.341 5.449 1.00 91.88 92 TYR A CA 1
ATOM 740 C C . TYR A 1 92 ? -10.983 -0.492 4.109 1.00 91.88 92 TYR A C 1
ATOM 742 O O . TYR A 1 92 ? -11.016 0.418 3.280 1.00 91.88 92 TYR A O 1
ATOM 750 N N . LEU A 1 93 ? -10.349 -1.644 3.865 1.00 91.62 93 LEU A N 1
ATOM 751 C CA . LEU A 1 93 ? -9.733 -1.987 2.583 1.00 91.62 93 LEU A CA 1
ATOM 752 C C . LEU A 1 93 ? -10.512 -3.100 1.878 1.00 91.62 93 LEU A C 1
ATOM 754 O O . LEU A 1 93 ? -10.947 -4.079 2.480 1.00 91.62 93 LEU A O 1
ATOM 758 N N . LYS A 1 94 ? -10.680 -2.960 0.560 1.00 85.94 94 LYS A N 1
ATOM 759 C CA . LYS A 1 94 ? -11.447 -3.913 -0.244 1.00 85.94 94 LYS A CA 1
ATOM 760 C C . LYS A 1 94 ? -10.580 -5.091 -0.686 1.00 85.94 94 LYS A C 1
ATOM 762 O O . LYS A 1 94 ? -9.892 -4.976 -1.693 1.00 85.94 94 LYS A O 1
ATOM 767 N N . GLY A 1 95 ? -10.740 -6.225 -0.003 1.00 73.31 95 GLY A N 1
ATOM 768 C CA . GLY A 1 95 ? -10.501 -7.598 -0.483 1.00 73.31 95 GLY A CA 1
ATOM 769 C C . GLY A 1 95 ? -9.054 -8.016 -0.756 1.00 73.31 95 GLY A C 1
ATOM 770 O O . GLY A 1 95 ? -8.653 -9.086 -0.312 1.00 73.31 95 GLY A O 1
ATOM 771 N N . ASP A 1 96 ? -8.276 -7.188 -1.446 1.00 82.56 96 ASP A N 1
ATOM 772 C CA . ASP A 1 96 ? -6.904 -7.488 -1.832 1.00 82.56 96 ASP A CA 1
ATOM 773 C C . ASP A 1 96 ? -5.920 -6.583 -1.095 1.00 82.56 96 ASP A C 1
ATOM 775 O O . ASP A 1 96 ? -6.110 -5.367 -0.986 1.00 82.56 96 ASP A O 1
ATOM 779 N N . MET A 1 97 ? -4.824 -7.186 -0.636 1.00 83.50 97 MET A N 1
ATOM 780 C CA . MET A 1 97 ? -3.705 -6.452 -0.062 1.00 83.50 97 MET A CA 1
ATOM 781 C C . MET A 1 97 ? -3.106 -5.516 -1.119 1.00 83.50 97 MET A C 1
ATOM 783 O O . MET A 1 97 ? -2.709 -6.002 -2.186 1.00 83.50 97 MET A O 1
ATOM 787 N N . PRO A 1 98 ? -3.002 -4.197 -0.869 1.00 84.12 98 PRO A N 1
ATOM 788 C CA . PRO A 1 98 ? -2.376 -3.293 -1.816 1.00 84.12 98 PRO A CA 1
ATOM 789 C C . PRO A 1 98 ? -0.909 -3.681 -1.974 1.00 84.12 98 PRO A C 1
ATOM 791 O O . PRO A 1 98 ? -0.154 -3.772 -1.008 1.00 84.12 98 PRO A O 1
ATOM 794 N N . ARG A 1 99 ? -0.500 -3.901 -3.222 1.00 85.38 99 ARG A N 1
ATOM 795 C CA . ARG A 1 99 ? 0.885 -4.211 -3.574 1.00 85.38 99 ARG A CA 1
ATOM 796 C C . ARG A 1 99 ? 1.462 -3.101 -4.428 1.00 85.38 99 ARG A C 1
ATOM 798 O O . ARG A 1 99 ? 0.766 -2.487 -5.237 1.00 85.38 99 ARG A O 1
ATOM 805 N N . CYS A 1 100 ? 2.757 -2.888 -4.298 1.00 84.31 100 CYS A N 1
ATOM 806 C CA . CYS A 1 100 ? 3.518 -2.077 -5.232 1.00 84.31 100 CYS A CA 1
ATOM 807 C C . CYS A 1 100 ? 4.162 -2.983 -6.282 1.00 84.31 100 CYS A C 1
ATOM 809 O O . CYS A 1 100 ? 4.414 -4.173 -6.070 1.00 84.31 100 CYS A O 1
ATOM 811 N N . ALA A 1 101 ? 4.419 -2.405 -7.445 1.00 82.31 101 ALA A N 1
ATOM 812 C CA . ALA A 1 101 ? 5.075 -3.086 -8.542 1.00 82.31 101 ALA A CA 1
ATOM 813 C C . ALA A 1 101 ? 6.465 -2.488 -8.752 1.00 82.31 101 ALA A C 1
ATOM 815 O O . ALA A 1 101 ? 6.624 -1.267 -8.787 1.00 82.31 101 ALA A O 1
ATOM 816 N N . LYS A 1 102 ? 7.455 -3.368 -8.897 1.00 77.81 102 LYS A N 1
ATOM 817 C CA . LYS A 1 102 ? 8.826 -3.028 -9.260 1.00 77.81 102 LYS A CA 1
ATOM 818 C C . LYS A 1 102 ? 9.056 -3.393 -10.720 1.00 77.81 102 LYS A C 1
ATOM 820 O O . LYS A 1 102 ? 8.739 -4.507 -11.141 1.00 77.81 102 LYS A O 1
ATOM 825 N N . PHE A 1 103 ? 9.606 -2.452 -11.478 1.00 73.38 103 PHE A N 1
ATOM 826 C CA . PHE A 1 103 ? 10.049 -2.708 -12.841 1.00 73.38 103 PHE A CA 1
ATOM 827 C C . PHE A 1 103 ? 11.490 -3.198 -12.827 1.00 73.38 103 PHE A C 1
ATOM 829 O O . PHE A 1 103 ? 12.352 -2.552 -12.229 1.00 73.38 103 PHE A O 1
ATOM 836 N N . TYR A 1 104 ? 11.737 -4.319 -13.492 1.00 68.25 104 TYR A N 1
ATOM 837 C CA . TYR A 1 104 ? 13.080 -4.745 -13.845 1.00 68.25 104 TYR A CA 1
ATOM 838 C C . TYR A 1 104 ? 13.258 -4.480 -15.338 1.00 68.25 104 TYR A C 1
ATOM 840 O O . TYR A 1 104 ? 12.604 -5.110 -16.175 1.00 68.25 104 TYR A O 1
ATOM 848 N N . GLU A 1 105 ? 14.099 -3.499 -15.659 1.00 63.34 105 GLU A N 1
ATOM 849 C CA . GLU A 1 105 ? 14.592 -3.300 -17.018 1.00 63.34 105 GLU A CA 1
ATOM 850 C C . GLU A 1 105 ? 15.926 -4.034 -17.133 1.00 63.34 105 GLU A C 1
ATOM 852 O O . GLU A 1 105 ? 16.763 -3.917 -16.241 1.00 63.34 105 GLU A O 1
ATOM 857 N N . ASP A 1 106 ? 16.102 -4.843 -18.177 1.00 59.81 106 ASP A N 1
ATOM 858 C CA . ASP A 1 106 ? 17.333 -5.608 -18.348 1.00 59.81 106 ASP A CA 1
ATOM 859 C C . ASP A 1 106 ? 18.527 -4.662 -18.533 1.00 59.81 106 ASP A C 1
ATOM 861 O O . ASP A 1 106 ? 18.593 -3.906 -19.505 1.00 59.81 106 ASP A O 1
ATOM 865 N N . ASP A 1 107 ? 19.530 -4.780 -17.663 1.00 56.84 107 ASP A N 1
ATOM 866 C CA . ASP A 1 107 ? 20.793 -4.034 -17.763 1.00 56.84 107 ASP A CA 1
ATOM 867 C C . ASP A 1 107 ? 21.648 -4.464 -18.983 1.00 56.84 107 ASP A C 1
ATOM 869 O O . ASP A 1 107 ? 22.694 -3.878 -19.281 1.00 56.84 107 ASP A O 1
ATOM 873 N N . HIS A 1 108 ? 21.216 -5.494 -19.725 1.00 55.06 108 HIS A N 1
ATOM 874 C CA . HIS A 1 108 ? 21.944 -6.089 -20.847 1.00 55.06 108 HIS A CA 1
ATOM 875 C C . HIS A 1 108 ? 21.071 -6.260 -22.104 1.00 55.06 108 HIS A C 1
ATOM 877 O O . HIS A 1 108 ? 20.615 -7.369 -22.400 1.00 55.06 108 HIS A O 1
ATOM 883 N N . PRO A 1 109 ? 20.913 -5.200 -22.924 1.00 58.47 109 PRO A N 1
ATOM 884 C CA . PRO A 1 109 ? 20.056 -5.220 -24.116 1.00 58.47 109 PRO A CA 1
ATOM 885 C C . PRO A 1 109 ? 20.502 -6.233 -25.183 1.00 58.47 109 PRO A C 1
ATOM 887 O O . PRO A 1 109 ? 19.707 -6.667 -26.013 1.00 58.47 109 PRO A O 1
ATOM 890 N N . ALA A 1 110 ? 21.781 -6.621 -25.176 1.00 58.06 110 ALA A N 1
ATOM 891 C CA . ALA A 1 110 ? 22.318 -7.597 -26.118 1.00 58.06 110 ALA A CA 1
ATOM 892 C C . ALA A 1 110 ? 21.995 -9.051 -25.732 1.00 58.06 110 ALA A C 1
ATOM 894 O O . ALA A 1 110 ? 21.901 -9.896 -26.615 1.00 58.06 110 ALA A O 1
ATOM 895 N N . LEU A 1 111 ? 21.820 -9.355 -24.441 1.00 56.78 111 LEU A N 1
ATOM 896 C CA . LEU A 1 111 ? 21.499 -10.709 -23.971 1.00 56.78 111 LEU A CA 1
ATOM 897 C C . LEU A 1 111 ? 19.987 -10.960 -23.956 1.00 56.78 111 LEU A C 1
ATOM 899 O O . LEU A 1 111 ? 19.557 -12.069 -24.272 1.00 56.78 111 LEU A O 1
ATOM 903 N N . SER A 1 112 ? 19.185 -9.931 -23.667 1.00 58.88 112 SER A N 1
ATOM 904 C CA . SER A 1 112 ? 17.721 -10.030 -23.634 1.00 58.88 112 SER A CA 1
ATOM 905 C C . SER A 1 112 ? 17.118 -10.394 -24.994 1.00 58.88 112 SER A C 1
ATOM 907 O O . SER A 1 112 ? 16.235 -11.250 -25.063 1.00 58.88 112 SER A O 1
ATOM 909 N N . LEU A 1 113 ? 17.661 -9.845 -26.089 1.00 58.62 113 LEU A N 1
ATOM 910 C CA . LEU A 1 113 ? 17.207 -10.132 -27.456 1.00 58.62 113 LEU A CA 1
ATOM 911 C C . LEU A 1 113 ? 17.422 -11.600 -27.871 1.00 58.62 113 LEU A C 1
ATOM 913 O O . LEU A 1 113 ? 16.608 -12.153 -28.606 1.00 58.62 113 LEU A O 1
ATOM 917 N N . TRP A 1 114 ? 18.507 -12.228 -27.407 1.00 55.94 114 TRP A N 1
ATOM 918 C CA . TRP A 1 114 ? 18.866 -13.602 -27.782 1.00 55.94 114 TRP A CA 1
ATOM 919 C C . TRP A 1 114 ? 18.279 -14.657 -26.850 1.00 55.94 114 TRP A C 1
ATOM 921 O O . TRP A 1 114 ? 17.951 -15.753 -27.298 1.00 55.94 114 TRP A O 1
ATOM 931 N N . LEU A 1 115 ? 18.151 -14.339 -25.562 1.00 61.25 115 LEU A N 1
ATOM 932 C CA . LEU A 1 115 ? 17.654 -15.277 -24.558 1.00 61.25 115 LEU A CA 1
ATOM 933 C C . LEU A 1 115 ? 16.142 -15.143 -24.312 1.00 61.25 115 LEU A C 1
ATOM 935 O O . LEU A 1 115 ? 15.585 -15.943 -23.565 1.00 61.25 115 LEU A O 1
ATOM 939 N N . GLY A 1 116 ? 15.476 -14.148 -24.909 1.00 55.88 116 GLY A N 1
ATOM 940 C CA . GLY A 1 116 ? 14.045 -13.902 -24.710 1.00 55.88 116 GLY A CA 1
ATOM 941 C C . GLY A 1 116 ? 13.701 -13.387 -23.310 1.00 55.88 116 GLY A C 1
ATOM 942 O O . GLY A 1 116 ? 12.580 -13.586 -22.845 1.00 55.88 116 GLY A O 1
ATOM 943 N N . TRP A 1 117 ? 14.653 -12.749 -22.625 1.00 57.12 117 TRP A N 1
ATOM 944 C CA . TRP A 1 117 ? 14.400 -12.127 -21.326 1.00 57.12 117 TRP A CA 1
ATOM 945 C C . TRP A 1 117 ? 13.652 -10.829 -21.620 1.00 57.12 117 TRP A C 1
ATOM 947 O O . TRP A 1 117 ? 14.161 -9.942 -22.296 1.00 57.12 117 TRP A O 1
ATOM 957 N N . GLY A 1 118 ? 12.369 -10.806 -21.272 1.00 56.94 118 GLY A N 1
ATOM 958 C CA . GLY A 1 118 ? 11.498 -9.659 -21.475 1.00 56.9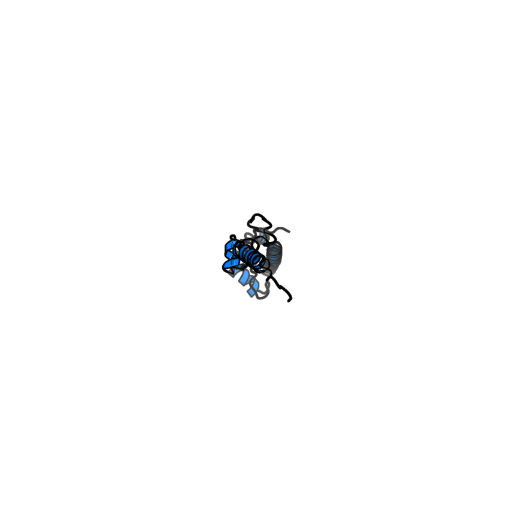4 118 GLY A CA 1
ATOM 959 C C . GLY A 1 118 ? 11.401 -8.819 -20.209 1.00 56.94 118 GLY A C 1
ATOM 960 O O . GLY A 1 118 ? 11.535 -9.337 -19.100 1.00 56.94 118 GLY A O 1
ATOM 961 N N . ARG A 1 119 ? 11.075 -7.533 -20.385 1.00 64.94 119 ARG A N 1
ATOM 962 C CA . ARG A 1 119 ? 10.672 -6.623 -19.301 1.00 64.94 119 ARG A CA 1
ATOM 963 C C . ARG A 1 119 ? 9.716 -7.340 -18.350 1.00 64.94 119 ARG A C 1
ATOM 965 O O . ARG A 1 119 ? 8.664 -7.815 -18.784 1.00 64.94 119 ARG A O 1
ATOM 972 N N . SER A 1 120 ? 10.062 -7.384 -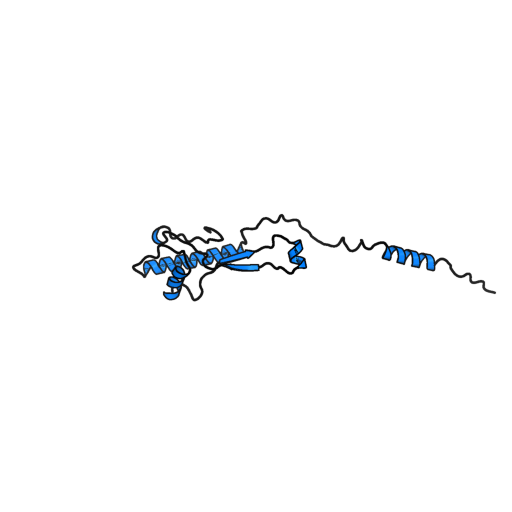17.068 1.00 67.31 120 SER A N 1
ATOM 973 C CA . SER A 1 120 ? 9.244 -8.046 -16.056 1.00 67.31 120 SER A CA 1
ATOM 974 C C . SER A 1 120 ? 8.783 -7.048 -14.995 1.00 67.31 120 SER A C 1
ATOM 976 O O . SER A 1 120 ? 9.535 -6.193 -14.523 1.00 67.31 120 SER A O 1
ATOM 978 N N . VAL A 1 121 ? 7.496 -7.132 -14.654 1.00 71.94 121 VAL A N 1
ATOM 979 C CA . VAL A 1 121 ? 6.891 -6.382 -13.552 1.00 71.94 121 VAL A CA 1
ATOM 980 C C . VAL A 1 121 ? 6.665 -7.371 -12.427 1.00 71.94 121 VAL A C 1
ATOM 982 O O . VAL A 1 121 ? 5.879 -8.306 -12.572 1.00 71.94 121 VAL A O 1
ATOM 985 N N . VAL A 1 122 ? 7.353 -7.166 -11.309 1.00 78.94 122 VAL A N 1
ATOM 986 C CA . VAL A 1 122 ? 7.203 -8.018 -10.130 1.00 78.94 122 VAL A CA 1
ATOM 987 C C . VAL A 1 122 ? 6.411 -7.254 -9.085 1.00 78.94 122 VAL A C 1
ATOM 989 O O . VAL A 1 122 ? 6.751 -6.124 -8.730 1.00 78.94 122 VAL A O 1
ATOM 992 N N . SER A 1 123 ? 5.340 -7.870 -8.596 1.00 80.25 123 SER A N 1
ATOM 993 C CA . SER A 1 123 ? 4.602 -7.350 -7.453 1.00 80.25 123 SER A CA 1
ATOM 994 C C . SER A 1 123 ? 5.339 -7.709 -6.168 1.00 80.25 123 SER A C 1
ATOM 996 O O . SER A 1 123 ? 5.636 -8.879 -5.932 1.00 80.25 123 SER A O 1
ATOM 998 N N . VAL A 1 124 ? 5.645 -6.701 -5.356 1.00 79.69 124 VAL A N 1
ATOM 999 C CA . VAL A 1 124 ? 6.407 -6.869 -4.119 1.00 79.69 124 VAL A CA 1
ATOM 1000 C C . VAL A 1 124 ? 5.440 -6.842 -2.926 1.00 79.69 124 VAL A C 1
ATOM 1002 O O . VAL A 1 124 ? 4.675 -5.878 -2.810 1.00 79.69 124 VAL A O 1
ATOM 1005 N N . PRO A 1 125 ? 5.430 -7.891 -2.079 1.00 78.88 125 PRO A N 1
ATOM 1006 C CA . PRO A 1 125 ? 4.704 -7.894 -0.805 1.00 78.88 125 PRO A CA 1
ATOM 1007 C C . PRO A 1 125 ? 5.333 -6.912 0.202 1.00 78.88 125 PRO A C 1
ATOM 1009 O O . PRO A 1 125 ? 6.462 -6.461 0.001 1.00 78.88 125 PRO A O 1
ATOM 1012 N N . ASP A 1 126 ? 4.624 -6.578 1.281 1.00 80.88 126 ASP A N 1
ATOM 1013 C CA . ASP A 1 126 ? 5.168 -5.812 2.426 1.00 80.88 126 ASP A CA 1
ATOM 1014 C C . ASP A 1 126 ? 5.855 -4.470 2.093 1.00 80.88 126 ASP A C 1
ATOM 1016 O O . ASP A 1 126 ? 6.852 -4.077 2.716 1.00 80.88 126 ASP A O 1
ATOM 1020 N N . CYS A 1 127 ? 5.375 -3.742 1.087 1.00 85.50 127 CYS A N 1
ATOM 1021 C CA . CYS A 1 127 ? 6.124 -2.593 0.583 1.00 85.50 127 CYS A CA 1
ATOM 1022 C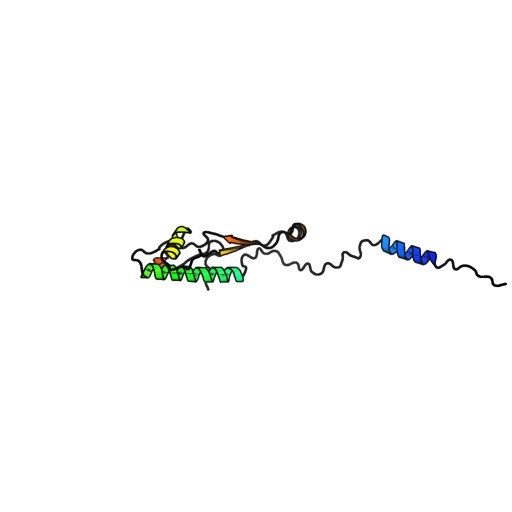 C . CYS A 1 127 ? 5.692 -1.221 1.091 1.00 85.50 127 CYS A C 1
ATOM 1024 O O . CYS A 1 127 ? 6.301 -0.225 0.695 1.00 85.50 127 CYS A O 1
ATOM 1026 N N . TYR A 1 128 ? 4.685 -1.164 1.955 1.00 87.81 128 TYR A N 1
ATOM 1027 C CA . TYR A 1 128 ? 4.266 0.057 2.630 1.00 87.81 128 TYR A CA 1
ATOM 1028 C C . TYR A 1 128 ? 4.776 0.043 4.065 1.00 87.81 128 TYR A C 1
ATOM 1030 O O . TYR A 1 128 ? 4.710 -0.981 4.740 1.00 87.81 128 TYR A O 1
ATOM 1038 N N . GLU A 1 129 ? 5.302 1.175 4.512 1.00 89.19 129 GLU A N 1
ATOM 1039 C CA . GLU A 1 129 ? 5.761 1.371 5.879 1.00 89.19 129 GLU A CA 1
ATOM 1040 C C . GLU A 1 129 ? 5.329 2.739 6.405 1.00 89.19 129 GLU A C 1
ATOM 1042 O O . GLU A 1 129 ? 5.276 3.723 5.667 1.00 89.19 129 GLU A O 1
ATOM 1047 N N . GLY A 1 130 ? 4.994 2.808 7.683 1.00 85.75 130 GLY A N 1
ATOM 1048 C CA . GLY A 1 130 ? 4.519 4.015 8.336 1.00 85.75 130 GLY A CA 1
ATOM 1049 C C . GLY A 1 130 ? 4.860 3.980 9.815 1.00 85.75 130 GLY A C 1
ATOM 1050 O O . GLY A 1 130 ? 4.651 2.972 10.491 1.00 85.75 130 GLY A O 1
ATOM 1051 N N . HIS A 1 131 ? 5.374 5.095 10.319 1.00 84.56 131 HIS A N 1
ATOM 1052 C CA . HIS A 1 131 ? 5.662 5.287 11.734 1.00 84.56 131 HIS A CA 1
ATOM 1053 C C . HIS A 1 131 ? 4.929 6.528 12.227 1.00 84.56 131 HIS A C 1
ATOM 1055 O O . HIS A 1 131 ? 4.883 7.530 11.516 1.00 84.56 131 HIS A O 1
ATOM 1061 N N . ASN A 1 132 ? 4.398 6.468 13.450 1.00 82.19 132 ASN A N 1
ATOM 1062 C CA . ASN A 1 132 ? 3.628 7.549 14.070 1.00 82.19 132 ASN A CA 1
ATOM 1063 C C . ASN A 1 132 ? 2.476 8.041 13.182 1.00 82.19 132 ASN A C 1
ATOM 1065 O O . ASN A 1 132 ? 2.255 9.246 13.035 1.00 82.19 132 ASN A O 1
ATOM 1069 N N . LEU A 1 133 ? 1.732 7.105 12.592 1.00 82.88 133 LEU A N 1
ATOM 1070 C CA . LEU A 1 133 ? 0.627 7.399 11.677 1.00 82.88 133 LEU A CA 1
ATOM 1071 C C . LEU A 1 133 ? -0.464 8.255 12.333 1.00 82.88 133 LEU A C 1
ATOM 1073 O O . LEU A 1 133 ? -1.039 9.105 11.663 1.00 82.88 133 LEU A O 1
ATOM 1077 N N . SER A 1 134 ? -0.673 8.113 13.644 1.00 76.94 134 SER A N 1
ATOM 1078 C CA . SER A 1 134 ? -1.577 8.965 14.427 1.00 76.94 134 SER A CA 1
ATOM 1079 C C . SER A 1 134 ? -1.208 10.458 14.385 1.00 76.94 134 SER A C 1
ATOM 1081 O O . SER A 1 134 ? -2.087 11.318 14.381 1.00 76.94 134 SER A O 1
ATOM 1083 N N . ARG A 1 135 ? 0.091 10.786 14.336 1.00 79.69 135 ARG A N 1
ATOM 1084 C CA . ARG A 1 135 ? 0.574 12.172 14.425 1.00 79.69 135 ARG A CA 1
ATOM 1085 C C . ARG A 1 135 ? 0.916 12.769 13.068 1.00 79.69 135 ARG A C 1
ATOM 1087 O O . ARG A 1 135 ? 0.563 13.915 12.802 1.00 79.69 135 ARG A O 1
ATOM 1094 N N . ASP A 1 136 ? 1.636 12.007 12.253 1.00 79.31 136 ASP A N 1
ATOM 1095 C CA . ASP A 1 136 ? 2.202 12.505 11.003 1.00 79.31 136 ASP A CA 1
ATOM 1096 C C . ASP A 1 136 ? 1.356 12.1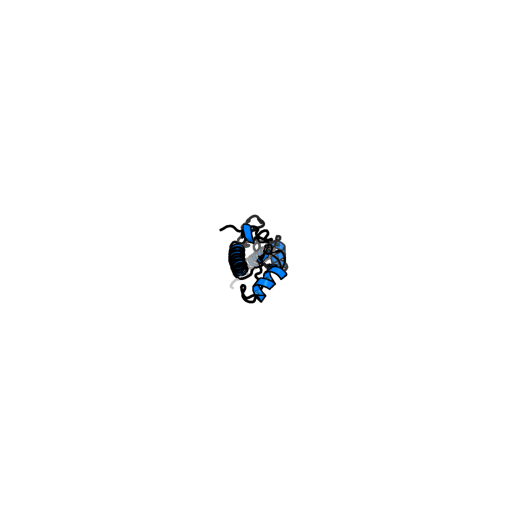08 9.787 1.00 79.31 136 ASP A C 1
ATOM 1098 O O . ASP A 1 136 ? 1.488 12.735 8.738 1.00 79.31 136 ASP A O 1
ATOM 1102 N N . GLY A 1 137 ? 0.520 11.065 9.894 1.00 77.06 137 GLY A N 1
ATOM 1103 C CA . GLY A 1 137 ? -0.301 10.550 8.786 1.00 77.06 137 GLY A CA 1
ATOM 1104 C C . GLY A 1 137 ? 0.506 10.058 7.576 1.00 77.06 137 GLY A C 1
ATOM 1105 O O . GLY A 1 137 ? -0.042 9.822 6.499 1.00 77.06 137 GLY A O 1
ATOM 1106 N N . LYS A 1 138 ? 1.830 9.931 7.716 1.00 82.06 138 LYS A N 1
ATOM 1107 C CA . LYS A 1 138 ? 2.751 9.702 6.601 1.00 82.06 138 LYS A CA 1
ATOM 1108 C C . LYS A 1 138 ? 3.029 8.221 6.397 1.00 82.06 138 LYS A C 1
ATOM 1110 O O . LYS A 1 138 ? 3.732 7.590 7.184 1.00 82.06 138 LYS A O 1
ATOM 1115 N N . LEU A 1 139 ? 2.537 7.706 5.275 1.00 87.00 139 LEU A N 1
ATOM 1116 C CA . LEU A 1 139 ? 2.893 6.398 4.740 1.00 87.00 139 LEU A CA 1
ATOM 1117 C C . LEU A 1 139 ? 4.020 6.552 3.707 1.00 87.00 139 LEU A C 1
ATOM 1119 O O . LEU A 1 139 ? 4.022 7.484 2.900 1.00 87.00 139 LEU A O 1
ATOM 1123 N N . ARG A 1 140 ? 4.979 5.631 3.711 1.00 87.19 140 ARG A N 1
ATOM 1124 C CA . ARG A 1 140 ? 6.082 5.546 2.749 1.00 87.19 140 ARG A CA 1
ATOM 1125 C C . ARG A 1 140 ? 6.032 4.213 2.019 1.00 87.19 140 ARG A C 1
ATOM 1127 O O . ARG A 1 140 ? 5.564 3.210 2.550 1.00 87.19 140 ARG A O 1
ATOM 1134 N N . CYS A 1 141 ? 6.549 4.193 0.796 1.00 85.44 141 CYS A N 1
ATOM 1135 C CA . CYS A 1 141 ? 6.807 2.952 0.080 1.00 85.44 141 CYS A CA 1
ATOM 1136 C C . CYS A 1 141 ? 8.297 2.605 0.161 1.00 85.44 141 CYS A C 1
ATOM 1138 O O . CYS A 1 141 ? 9.135 3.420 -0.216 1.00 85.44 141 CYS A O 1
ATOM 1140 N N . LYS A 1 142 ? 8.644 1.373 0.544 1.00 83.94 142 LYS A N 1
ATOM 1141 C CA . LYS A 1 142 ? 10.041 0.895 0.602 1.00 83.94 142 LYS A CA 1
ATOM 1142 C C . LYS A 1 142 ? 10.767 0.979 -0.745 1.00 83.94 142 LYS A C 1
ATOM 1144 O O . LYS A 1 142 ? 11.984 1.110 -0.792 1.00 83.94 142 LYS A O 1
ATOM 1149 N N . LEU A 1 143 ? 10.024 0.878 -1.851 1.00 80.56 143 LEU A N 1
ATOM 1150 C CA . LEU A 1 143 ? 10.587 0.887 -3.205 1.00 80.56 143 LEU A CA 1
ATOM 1151 C C . LEU A 1 143 ? 10.720 2.288 -3.799 1.00 80.56 143 LEU A C 1
ATOM 1153 O O . LEU A 1 143 ? 11.700 2.570 -4.481 1.00 80.56 143 LEU A O 1
ATOM 1157 N N . HIS A 1 144 ? 9.718 3.137 -3.580 1.00 76.19 144 HIS A N 1
ATOM 1158 C CA . HIS A 1 144 ? 9.604 4.441 -4.242 1.00 76.19 144 HIS A CA 1
ATOM 1159 C C . HIS A 1 144 ? 9.817 5.625 -3.285 1.00 76.19 144 HIS A C 1
ATOM 1161 O O . HIS A 1 144 ? 9.843 6.771 -3.724 1.00 76.19 144 HIS A O 1
ATOM 1167 N N . GLY A 1 145 ? 9.994 5.357 -1.990 1.00 78.50 145 GLY A N 1
ATOM 1168 C CA . GLY A 1 145 ? 10.146 6.358 -0.943 1.00 78.50 145 GLY A CA 1
ATOM 1169 C C . GLY A 1 145 ? 8.834 7.050 -0.569 1.00 78.50 145 GLY A C 1
ATOM 1170 O O . GLY A 1 145 ? 7.742 6.487 -0.672 1.00 78.50 145 GLY A O 1
ATOM 1171 N N . GLU A 1 146 ? 8.962 8.287 -0.093 1.00 69.69 146 GLU A N 1
ATOM 1172 C CA . GLU A 1 146 ? 7.838 9.186 0.172 1.00 69.69 146 GLU A CA 1
ATOM 1173 C C . GLU A 1 146 ? 7.453 9.851 -1.156 1.00 69.69 146 GLU A C 1
ATOM 1175 O O . GLU A 1 146 ? 8.176 10.710 -1.660 1.00 69.69 146 GLU A O 1
ATOM 1180 N N . ILE A 1 147 ? 6.349 9.411 -1.763 1.00 65.56 147 ILE A N 1
ATOM 1181 C CA . ILE A 1 147 ? 5.822 10.044 -2.976 1.00 65.56 147 ILE A CA 1
ATOM 1182 C C . ILE A 1 147 ? 4.893 11.166 -2.511 1.00 65.56 147 ILE A C 1
ATOM 1184 O O . ILE A 1 147 ? 3.725 10.922 -2.212 1.00 65.56 147 ILE A O 1
ATOM 1188 N N . SER A 1 148 ? 5.437 12.375 -2.378 1.00 55.19 148 SER A N 1
ATOM 1189 C CA . SER A 1 148 ? 4.630 13.585 -2.226 1.00 55.19 148 SER A CA 1
ATOM 1190 C C . SER A 1 148 ? 4.037 13.972 -3.580 1.00 55.19 148 SER A C 1
ATOM 1192 O O . SER A 1 148 ? 4.746 13.919 -4.587 1.00 55.19 148 SER A O 1
ATOM 1194 N N . ASP A 1 149 ? 2.760 14.351 -3.584 1.00 50.31 149 ASP A N 1
ATOM 1195 C CA . ASP A 1 149 ? 2.086 14.941 -4.748 1.00 50.31 149 ASP A CA 1
ATOM 1196 C C . ASP A 1 149 ? 2.720 16.256 -5.215 1.00 50.31 149 ASP A C 1
ATOM 1198 O O . ASP A 1 149 ? 3.191 17.030 -4.348 1.00 50.31 149 ASP A O 1
#

Secondary structure (DSSP, 8-state):
-------THHHHHHHHHHHHHHH-TTSTTS----------------HHHHHHHHHHHHHHHHHHHHHHHHSSS---EE-SHHHHHHHHHTTSS-SS---EEEEE--S-HHHHHHHT---EEEEESS-EEEESHHHH--EEETTTB----

pLDDT: mean 71.31, std 16.29, range [37.94, 93.81]